Protein AF-A0A4R8LW85-F1 (afdb_monomer_lite)

Sequence (85 aa):
MSNANSACALSTVTAQPALTAGASGELPIFDEPDALLELARDAGMLVLLDAQIGREKYQSVVGSLASLRRFAASVGNRPRECDPA

Foldseek 3Di:
DDDDDDDDDDDDDDDDDDDDDDDDDDDDPCPDVVVLVVLLVVLVKDWDDFDDDPNDTDIDIDDDVSSVVSSVVVVVPDDDPPPDD

Organism: NCBI:txid480658

Structure (mmCIF, N/CA/C/O backbone):
data_AF-A0A4R8LW85-F1
#
_entry.id   AF-A0A4R8LW85-F1
#
loop_
_atom_site.group_PDB
_atom_site.id
_atom_site.type_symbol
_atom_site.label_atom_id
_atom_site.label_alt_id
_atom_site.label_comp_id
_atom_site.label_asym_id
_atom_site.label_entity_id
_atom_site.label_seq_id
_atom_site.pdbx_PDB_ins_code
_atom_site.Cartn_x
_atom_site.Cartn_y
_atom_site.Cartn_z
_atom_site.occupancy
_atom_site.B_iso_or_equiv
_atom_site.auth_seq_id
_atom_site.auth_comp_id
_atom_site.auth_asym_id
_atom_site.auth_atom_id
_atom_site.pdbx_PDB_model_num
ATOM 1 N N . MET A 1 1 ? 7.885 32.645 28.809 1.00 44.50 1 MET A N 1
ATOM 2 C CA . MET A 1 1 ? 7.389 31.460 28.077 1.00 44.50 1 MET A CA 1
ATOM 3 C C . MET A 1 1 ? 7.886 31.584 26.641 1.00 44.50 1 MET A C 1
ATOM 5 O O . MET A 1 1 ? 7.235 32.240 25.843 1.00 44.50 1 MET A O 1
ATOM 9 N N . SER A 1 2 ? 9.095 31.093 26.347 1.00 44.84 2 SER A N 1
ATOM 10 C CA . SER A 1 2 ? 9.669 31.159 24.993 1.00 44.84 2 SER A CA 1
ATOM 11 C C . SER A 1 2 ? 9.100 30.030 24.146 1.00 44.84 2 SER A C 1
ATOM 13 O O . SER A 1 2 ? 9.230 28.870 24.530 1.00 44.84 2 SER A O 1
ATOM 15 N N . ASN A 1 3 ? 8.489 30.360 23.008 1.00 48.38 3 ASN A N 1
ATOM 16 C CA . ASN A 1 3 ? 8.232 29.384 21.956 1.00 48.38 3 ASN A CA 1
ATOM 17 C C . ASN A 1 3 ? 9.373 29.484 20.935 1.00 48.38 3 ASN A C 1
ATOM 19 O O . ASN A 1 3 ? 9.794 30.580 20.569 1.00 48.38 3 ASN A O 1
ATOM 23 N N . ALA A 1 4 ? 9.909 28.336 20.546 1.00 51.47 4 ALA A N 1
ATOM 24 C CA . ALA A 1 4 ? 10.841 28.197 19.445 1.00 51.47 4 ALA A CA 1
ATOM 25 C C . ALA A 1 4 ? 10.175 27.235 18.468 1.00 51.47 4 ALA A C 1
ATOM 27 O O . ALA A 1 4 ? 10.071 26.046 18.761 1.00 51.47 4 ALA A O 1
ATOM 28 N N . ASN A 1 5 ? 9.677 27.747 17.344 1.00 56.88 5 ASN A N 1
ATOM 29 C CA . ASN A 1 5 ? 9.211 26.903 16.253 1.00 56.88 5 ASN A CA 1
ATOM 30 C C . ASN A 1 5 ? 10.241 26.996 15.128 1.00 56.88 5 ASN A C 1
ATOM 32 O O . ASN A 1 5 ? 10.294 27.970 14.380 1.00 56.88 5 ASN A O 1
ATOM 36 N N . SER A 1 6 ? 11.133 26.008 15.113 1.00 57.56 6 SER A N 1
ATOM 37 C CA . SER A 1 6 ? 12.240 25.896 14.170 1.00 57.56 6 SER A CA 1
ATOM 38 C C . SER A 1 6 ? 11.719 25.366 12.834 1.00 57.56 6 SER A C 1
ATOM 40 O O . SER A 1 6 ? 11.066 24.323 12.790 1.00 57.56 6 SER A O 1
ATOM 42 N N . ALA A 1 7 ? 11.986 26.087 11.747 1.00 49.22 7 ALA A N 1
ATOM 43 C CA . ALA A 1 7 ? 11.639 25.664 10.396 1.00 49.22 7 ALA A CA 1
ATOM 44 C C . ALA A 1 7 ? 12.583 24.534 9.946 1.00 49.22 7 ALA A C 1
ATOM 46 O O . ALA A 1 7 ? 13.790 24.736 9.821 1.00 49.22 7 ALA A O 1
ATOM 47 N N . CYS A 1 8 ? 12.035 23.341 9.704 1.00 40.41 8 CYS A N 1
ATOM 48 C CA . CYS A 1 8 ? 12.765 22.223 9.106 1.00 40.41 8 CYS A CA 1
ATOM 49 C C . CYS A 1 8 ? 12.987 22.504 7.612 1.00 40.41 8 CYS A C 1
ATOM 51 O O . CYS A 1 8 ? 12.033 22.565 6.837 1.00 40.41 8 CYS A O 1
ATOM 53 N N . ALA A 1 9 ? 14.245 22.703 7.223 1.00 48.19 9 ALA A N 1
ATOM 54 C CA . ALA A 1 9 ? 14.657 22.929 5.843 1.00 48.19 9 ALA A CA 1
ATOM 55 C C . ALA A 1 9 ? 14.499 21.654 4.993 1.00 48.19 9 ALA A C 1
ATOM 57 O O . ALA A 1 9 ? 14.867 20.561 5.426 1.00 48.19 9 ALA A O 1
ATOM 58 N N . LEU A 1 10 ? 13.974 21.799 3.770 1.00 46.56 10 LEU A N 1
ATOM 59 C CA . LEU A 1 10 ? 13.984 20.741 2.761 1.00 46.56 10 LEU A CA 1
ATOM 60 C C . LEU A 1 10 ? 15.410 20.551 2.233 1.00 46.56 10 LEU A C 1
ATOM 62 O O . LEU A 1 10 ? 15.959 21.435 1.576 1.00 46.56 10 LEU A O 1
ATOM 66 N N . SER A 1 11 ? 15.984 19.377 2.480 1.00 47.62 11 SER A N 1
ATOM 67 C CA . SER A 1 11 ? 17.218 18.941 1.830 1.00 47.62 11 SER A CA 1
ATOM 68 C C . SER A 1 11 ? 16.882 18.320 0.477 1.00 47.62 11 SER A C 1
ATOM 70 O O . SER A 1 11 ? 16.384 17.198 0.402 1.00 47.62 11 SER A O 1
ATOM 72 N N . THR A 1 12 ? 17.156 19.051 -0.600 1.00 55.41 12 THR A N 1
ATOM 73 C CA . THR A 1 12 ? 17.148 18.513 -1.963 1.00 55.41 12 THR A CA 1
ATOM 74 C C . THR A 1 12 ? 18.307 17.533 -2.104 1.00 55.41 12 THR A C 1
ATOM 76 O O . THR A 1 12 ? 19.467 17.943 -2.135 1.00 55.41 12 THR A O 1
ATOM 79 N N . VAL A 1 13 ? 18.004 16.237 -2.178 1.00 56.50 13 VAL A N 1
ATOM 80 C CA . VAL A 1 13 ? 18.997 15.221 -2.530 1.00 56.50 13 VAL A CA 1
ATOM 81 C C . VAL A 1 13 ? 19.174 15.229 -4.049 1.00 56.50 13 VAL A C 1
ATOM 83 O O . VAL A 1 13 ? 18.271 14.894 -4.812 1.00 56.50 13 VAL A O 1
ATOM 86 N N . THR A 1 14 ? 20.330 15.686 -4.511 1.00 49.06 14 THR A N 1
ATOM 87 C CA . THR A 1 14 ? 20.754 15.540 -5.903 1.00 49.06 14 THR A CA 1
ATOM 88 C C . THR A 1 14 ? 21.268 14.117 -6.103 1.00 49.06 14 THR A C 1
ATOM 90 O O . THR A 1 14 ? 22.338 13.754 -5.621 1.00 49.06 14 THR A O 1
ATOM 93 N N . ALA A 1 15 ? 20.488 13.290 -6.801 1.00 46.12 15 ALA A N 1
ATOM 94 C CA . ALA A 1 15 ? 20.882 11.939 -7.182 1.00 46.12 15 ALA A CA 1
ATOM 95 C C . ALA A 1 15 ? 21.931 11.987 -8.310 1.00 46.12 15 ALA A C 1
ATOM 97 O O . ALA A 1 15 ? 21.655 12.464 -9.412 1.00 46.12 15 ALA A O 1
ATOM 98 N N . GLN A 1 16 ? 23.141 11.500 -8.030 1.00 47.91 16 GLN A N 1
ATOM 99 C CA . GLN A 1 16 ? 24.176 11.237 -9.034 1.00 47.91 16 GLN A CA 1
ATOM 100 C C . GLN A 1 16 ? 23.944 9.854 -9.672 1.00 47.91 16 GLN A C 1
ATOM 102 O O . GLN A 1 16 ? 23.741 8.891 -8.932 1.00 47.91 16 GLN A O 1
ATOM 107 N N . PRO A 1 17 ? 24.017 9.704 -11.010 1.00 47.94 17 PRO A N 1
ATOM 108 C CA . PRO A 1 17 ? 23.933 8.401 -11.651 1.00 47.94 17 PRO A CA 1
ATOM 109 C C . PRO A 1 17 ? 25.334 7.784 -11.754 1.00 47.94 17 PRO A C 1
ATOM 111 O O . PRO A 1 17 ? 26.184 8.269 -12.500 1.00 47.94 17 PRO A O 1
ATOM 114 N N . ALA A 1 18 ? 25.576 6.697 -11.023 1.00 49.06 18 ALA A N 1
ATOM 115 C CA . ALA A 1 18 ? 26.710 5.814 -11.267 1.00 49.06 18 ALA A CA 1
ATOM 116 C C . ALA A 1 18 ? 26.209 4.590 -12.043 1.00 49.06 18 ALA A C 1
ATOM 118 O O . ALA A 1 18 ? 25.527 3.722 -11.505 1.00 49.06 18 ALA A O 1
ATOM 119 N N . LEU A 1 19 ? 26.517 4.562 -13.338 1.00 50.69 19 LEU A N 1
ATOM 120 C CA . LEU A 1 19 ? 26.317 3.411 -14.211 1.00 50.69 19 LEU A CA 1
ATOM 121 C C . LEU A 1 19 ? 27.323 2.314 -13.849 1.00 50.69 19 LEU A C 1
ATOM 123 O O . LEU A 1 19 ? 28.524 2.510 -14.019 1.00 50.69 19 LEU A O 1
ATOM 127 N N . THR A 1 20 ? 26.837 1.134 -13.478 1.00 41.03 20 THR A N 1
ATOM 128 C CA . THR A 1 20 ? 27.587 -0.117 -13.630 1.00 41.03 20 THR A CA 1
ATOM 129 C C . THR A 1 20 ? 26.671 -1.189 -14.210 1.00 41.03 20 THR A C 1
ATOM 131 O O . THR A 1 20 ? 25.781 -1.724 -13.559 1.00 41.03 20 THR A O 1
ATOM 134 N N . ALA A 1 21 ? 26.890 -1.481 -15.491 1.00 49.66 21 ALA A N 1
ATOM 135 C CA . ALA A 1 21 ? 26.399 -2.683 -16.144 1.00 49.66 21 ALA A CA 1
ATOM 136 C C . ALA A 1 21 ? 27.326 -3.858 -15.794 1.00 49.66 21 ALA A C 1
ATOM 138 O O . ALA A 1 21 ? 28.541 -3.742 -15.940 1.00 49.66 21 ALA A O 1
ATOM 139 N N . GLY A 1 22 ? 26.763 -4.989 -15.375 1.00 37.66 22 GLY A N 1
ATOM 140 C CA . GLY A 1 22 ? 27.518 -6.217 -15.137 1.00 37.66 22 GLY A CA 1
ATOM 141 C C . GLY A 1 22 ? 26.599 -7.353 -14.713 1.00 37.66 22 GLY A C 1
ATOM 142 O O . GLY A 1 22 ? 26.098 -7.359 -13.599 1.00 37.66 22 GLY A O 1
ATOM 143 N N . ALA A 1 23 ? 26.346 -8.271 -15.640 1.00 48.34 23 ALA A N 1
ATOM 144 C CA . ALA A 1 23 ? 25.467 -9.422 -15.512 1.00 48.34 23 ALA A CA 1
ATOM 145 C C . ALA A 1 23 ? 25.801 -10.343 -14.327 1.00 48.34 23 ALA A C 1
ATOM 147 O O . ALA A 1 23 ? 26.958 -10.700 -14.125 1.00 48.34 23 ALA A O 1
ATOM 148 N N . SER A 1 24 ? 24.766 -10.838 -13.655 1.00 38.88 24 SER A N 1
ATOM 149 C CA . SER A 1 24 ? 24.571 -12.263 -13.360 1.00 38.88 24 SER A CA 1
ATOM 150 C C . SER A 1 24 ? 23.115 -12.428 -12.949 1.00 38.88 24 SER A C 1
ATOM 152 O O . SER A 1 24 ? 22.661 -11.781 -12.010 1.00 38.88 24 SER A O 1
ATOM 154 N N . GLY A 1 25 ? 22.364 -13.196 -13.736 1.00 48.75 25 GLY A N 1
ATOM 155 C CA . GLY A 1 25 ? 20.986 -13.526 -13.417 1.00 48.75 25 GLY A CA 1
ATOM 156 C C . GLY A 1 25 ? 20.963 -14.406 -12.182 1.00 48.75 25 GLY A C 1
ATOM 157 O O . GLY A 1 25 ? 21.452 -15.527 -12.235 1.00 48.75 25 GLY A O 1
ATOM 158 N N . GLU A 1 26 ? 20.440 -13.856 -11.097 1.00 55.44 26 GLU A N 1
ATOM 159 C CA . GLU A 1 26 ? 19.603 -14.570 -10.146 1.00 55.44 26 GLU A CA 1
ATOM 160 C C . GLU A 1 26 ? 18.804 -13.539 -9.340 1.00 55.44 26 GLU A C 1
ATOM 162 O O . GLU A 1 26 ? 19.318 -12.453 -9.057 1.00 55.44 26 GLU A O 1
ATOM 167 N N . LEU A 1 27 ? 17.590 -13.938 -8.941 1.00 50.81 27 LEU A N 1
ATOM 168 C CA . LEU A 1 27 ? 16.630 -13.294 -8.027 1.00 50.81 27 LEU A CA 1
ATOM 169 C C . LEU A 1 27 ? 15.502 -12.503 -8.735 1.00 50.81 27 LEU A C 1
ATOM 171 O O . LEU A 1 27 ? 15.765 -11.664 -9.599 1.00 50.81 27 LEU A O 1
ATOM 175 N N . PRO A 1 28 ? 14.237 -12.747 -8.331 1.00 44.84 28 PRO A N 1
ATOM 176 C CA . PRO A 1 28 ? 13.819 -12.266 -7.020 1.00 44.84 28 PRO A CA 1
ATOM 177 C C . PRO A 1 28 ? 12.992 -13.256 -6.193 1.00 44.84 28 PRO A C 1
ATOM 179 O O . PRO A 1 28 ? 11.879 -13.628 -6.531 1.00 44.84 28 PRO A O 1
ATOM 182 N N . ILE A 1 29 ? 13.457 -13.505 -4.969 1.00 54.62 29 ILE A N 1
ATOM 183 C CA . ILE A 1 29 ? 12.545 -13.748 -3.848 1.00 54.62 29 ILE A CA 1
ATOM 184 C C . ILE A 1 29 ? 11.593 -12.531 -3.815 1.00 54.62 29 ILE A C 1
ATOM 186 O O . ILE A 1 29 ? 12.071 -11.410 -3.660 1.00 54.62 29 ILE A O 1
ATOM 190 N N . PHE A 1 30 ? 10.287 -12.770 -4.016 1.00 51.69 30 PHE A N 1
ATOM 191 C CA . PHE A 1 30 ? 9.249 -11.868 -4.577 1.00 51.69 30 PHE A CA 1
ATOM 192 C C . PHE A 1 30 ? 9.193 -11.863 -6.120 1.00 51.69 30 PHE A C 1
ATOM 194 O O . PHE A 1 30 ? 9.281 -10.802 -6.731 1.00 51.69 30 PHE A O 1
ATOM 201 N N . ASP A 1 31 ? 8.997 -13.030 -6.744 1.00 57.66 31 ASP A N 1
ATOM 202 C CA . ASP A 1 31 ? 9.034 -13.205 -8.208 1.00 57.66 31 ASP A CA 1
ATOM 203 C C . ASP A 1 31 ? 8.081 -12.302 -9.008 1.00 57.66 31 ASP A C 1
ATOM 205 O O . ASP A 1 31 ? 8.305 -12.095 -10.193 1.00 57.66 31 ASP A O 1
ATOM 209 N N . GLU A 1 32 ? 7.061 -11.704 -8.383 1.00 72.06 32 GLU A N 1
ATOM 210 C CA . GLU A 1 32 ? 6.189 -10.731 -9.040 1.00 72.06 32 GLU A CA 1
ATOM 211 C C . GLU A 1 32 ? 5.916 -9.525 -8.123 1.00 72.06 32 GLU A C 1
ATOM 213 O O . GLU A 1 32 ? 5.253 -9.679 -7.086 1.00 72.06 32 GLU A O 1
ATOM 218 N N . PRO A 1 33 ? 6.378 -8.308 -8.478 1.00 79.31 33 PRO A N 1
ATOM 219 C CA . PRO A 1 33 ? 6.093 -7.095 -7.708 1.00 79.31 33 PRO A CA 1
ATOM 220 C C . PRO A 1 33 ? 4.583 -6.858 -7.563 1.00 79.31 33 PRO A C 1
ATOM 222 O O . PRO A 1 33 ? 4.135 -6.332 -6.544 1.00 79.31 33 PRO A O 1
ATOM 225 N N . ASP A 1 34 ? 3.788 -7.330 -8.523 1.00 85.06 34 ASP A N 1
ATOM 226 C CA . ASP A 1 34 ? 2.331 -7.261 -8.487 1.00 85.06 34 ASP A CA 1
ATOM 227 C C . ASP A 1 34 ? 1.741 -8.049 -7.308 1.00 85.06 34 ASP A C 1
ATOM 229 O O . ASP A 1 34 ? 0.841 -7.554 -6.632 1.00 85.06 34 ASP A O 1
ATOM 233 N N . ALA A 1 35 ? 2.302 -9.212 -6.956 1.00 87.31 35 ALA A N 1
ATOM 234 C CA . ALA A 1 35 ? 1.835 -9.999 -5.811 1.00 87.31 35 ALA A CA 1
ATOM 235 C C . ALA A 1 35 ? 2.090 -9.294 -4.464 1.00 87.31 35 ALA A C 1
ATOM 237 O O . ALA A 1 35 ? 1.330 -9.462 -3.507 1.00 87.31 35 ALA A O 1
ATOM 238 N N . LEU A 1 36 ? 3.156 -8.492 -4.374 1.00 89.62 36 LEU A N 1
ATOM 239 C CA . LEU A 1 36 ? 3.437 -7.669 -3.197 1.00 89.62 36 LEU A CA 1
ATOM 240 C C . LEU A 1 36 ? 2.470 -6.480 -3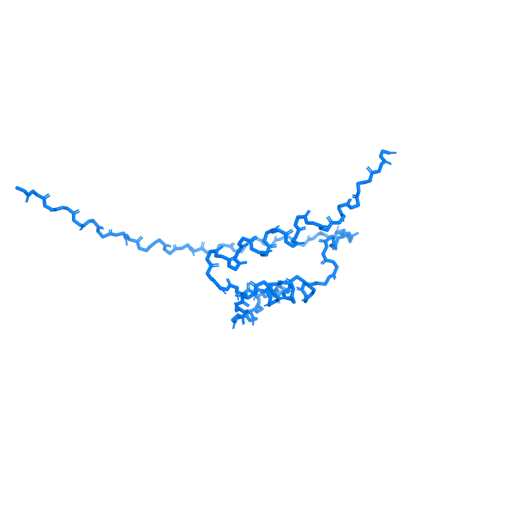.099 1.00 89.62 36 LEU A C 1
ATOM 242 O O . LEU A 1 36 ? 2.030 -6.126 -2.003 1.00 89.62 36 LEU A O 1
ATOM 246 N N . LEU A 1 37 ? 2.120 -5.878 -4.237 1.00 91.31 37 LEU A N 1
ATOM 247 C CA . LEU A 1 37 ? 1.156 -4.781 -4.299 1.00 91.31 37 LEU A CA 1
ATOM 248 C C . LEU A 1 37 ? -0.270 -5.248 -4.002 1.00 91.31 37 LEU A C 1
ATOM 250 O O . LEU A 1 37 ? -0.992 -4.537 -3.307 1.00 91.31 37 LEU A O 1
ATOM 254 N N . GLU A 1 38 ? -0.661 -6.444 -4.442 1.00 91.81 38 GLU A N 1
ATOM 255 C CA . GLU A 1 38 ? -1.934 -7.060 -4.045 1.00 91.81 38 GLU A CA 1
ATOM 256 C C . GLU A 1 38 ? -2.008 -7.249 -2.527 1.00 91.81 38 GLU A C 1
ATOM 258 O O . GLU A 1 38 ? -2.970 -6.830 -1.889 1.00 91.81 38 GLU A O 1
ATOM 263 N N . LEU A 1 39 ? -0.932 -7.732 -1.901 1.00 93.62 39 LEU A N 1
ATOM 264 C CA . LEU A 1 39 ? -0.879 -7.864 -0.445 1.00 93.62 39 LEU A CA 1
ATOM 265 C C . LEU A 1 39 ? -1.024 -6.516 0.283 1.00 93.62 39 LEU A C 1
ATOM 267 O O . LEU A 1 39 ? -1.619 -6.431 1.361 1.00 93.62 39 LEU A O 1
ATOM 271 N N . ALA A 1 40 ? -0.466 -5.451 -0.291 1.00 94.00 40 ALA A N 1
ATOM 272 C CA . ALA A 1 40 ? -0.626 -4.102 0.231 1.00 94.00 40 ALA A CA 1
ATOM 273 C C . ALA A 1 40 ? -2.074 -3.605 0.097 1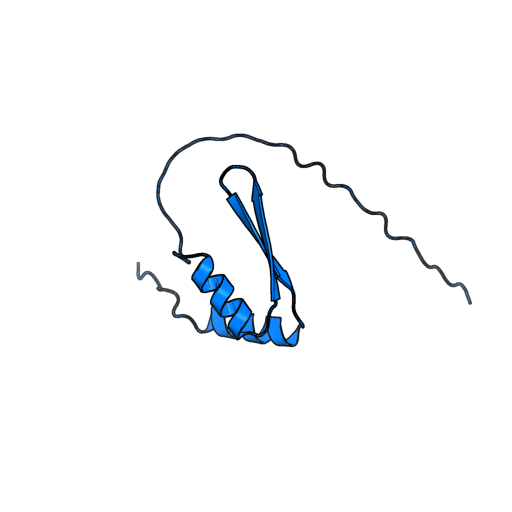.00 94.00 40 ALA A C 1
ATOM 275 O O . ALA A 1 40 ? -2.594 -2.995 1.036 1.00 94.00 40 ALA A O 1
ATOM 276 N N . ARG A 1 41 ? -2.738 -3.904 -1.027 1.00 94.00 41 ARG A N 1
ATOM 277 C CA . ARG A 1 41 ? -4.157 -3.593 -1.260 1.00 94.00 41 ARG A CA 1
ATOM 278 C C . ARG A 1 41 ? -5.047 -4.333 -0.262 1.00 94.00 41 ARG A C 1
ATOM 280 O O . ARG A 1 41 ? -5.855 -3.689 0.408 1.00 94.00 41 ARG A O 1
ATOM 287 N N . ASP A 1 42 ? -4.810 -5.624 -0.053 1.00 95.56 42 ASP A N 1
ATOM 288 C CA . ASP A 1 42 ? -5.523 -6.453 0.929 1.00 95.56 42 ASP A CA 1
ATOM 289 C C . ASP A 1 42 ? -5.359 -5.938 2.367 1.00 95.56 42 ASP A C 1
ATOM 291 O O . ASP A 1 42 ? -6.294 -5.949 3.170 1.00 95.56 42 ASP A O 1
ATOM 295 N N . ALA A 1 43 ? -4.176 -5.419 2.707 1.00 95.94 43 ALA A N 1
ATOM 296 C CA . ALA A 1 43 ? -3.916 -4.800 4.006 1.00 95.94 43 ALA A CA 1
ATOM 297 C C . ALA A 1 43 ? -4.605 -3.428 4.192 1.00 95.94 43 ALA A C 1
ATOM 299 O O . ALA A 1 43 ? -4.573 -2.854 5.293 1.00 95.94 43 ALA A O 1
ATOM 300 N N . GLY A 1 44 ? -5.237 -2.899 3.141 1.00 95.81 44 GLY A N 1
ATOM 301 C CA . GLY A 1 44 ? -5.891 -1.597 3.117 1.00 95.81 44 GLY A CA 1
ATOM 302 C C . GLY A 1 44 ? -4.910 -0.445 2.917 1.00 95.81 44 GLY A C 1
ATOM 303 O O . GLY A 1 44 ? -5.068 0.604 3.552 1.00 95.81 44 GLY A O 1
ATOM 304 N N . MET A 1 45 ? -3.862 -0.657 2.118 1.00 95.81 45 MET A N 1
ATOM 305 C CA . MET A 1 45 ? -2.982 0.402 1.628 1.00 95.81 45 MET A CA 1
ATOM 306 C C . MET A 1 45 ? -3.382 0.822 0.208 1.00 95.81 45 MET A C 1
ATOM 308 O O . MET A 1 45 ? -3.839 0.013 -0.597 1.00 95.81 45 MET A O 1
ATOM 312 N N . LEU A 1 46 ? -3.208 2.105 -0.098 1.00 94.94 46 LEU A N 1
ATOM 313 C CA . LEU A 1 46 ? -3.438 2.693 -1.411 1.00 94.94 46 LEU A CA 1
ATOM 314 C C . LEU A 1 46 ? -2.126 2.723 -2.199 1.00 94.94 46 LEU A C 1
ATOM 316 O O . LEU A 1 46 ? -1.143 3.301 -1.739 1.00 94.94 46 LEU A O 1
ATOM 320 N N . VAL A 1 47 ? -2.133 2.148 -3.399 1.00 90.88 47 VAL A N 1
ATOM 321 C CA . VAL A 1 47 ? -1.013 2.196 -4.349 1.00 90.88 47 VAL A CA 1
ATOM 322 C C . VAL A 1 47 ? -1.268 3.353 -5.318 1.00 90.88 47 VAL A C 1
ATOM 324 O O . VAL A 1 47 ? -2.299 3.370 -5.984 1.00 90.88 47 VAL A O 1
ATOM 327 N N . LEU A 1 48 ? -0.380 4.349 -5.339 1.00 84.25 48 LEU A N 1
ATOM 328 C CA . LEU A 1 48 ? -0.613 5.650 -5.983 1.00 84.25 48 LEU A CA 1
ATOM 329 C C . LEU A 1 48 ? 0.146 5.860 -7.296 1.00 84.25 48 LEU A C 1
ATOM 331 O O . LEU A 1 48 ? -0.387 6.491 -8.204 1.00 84.25 48 LEU A O 1
ATOM 335 N N . LEU A 1 49 ? 1.402 5.423 -7.370 1.00 79.38 49 LEU A N 1
ATOM 336 C CA . LEU A 1 49 ? 2.305 5.770 -8.471 1.00 79.38 49 LEU A CA 1
ATOM 337 C C . LEU A 1 49 ? 2.909 4.520 -9.067 1.00 79.38 49 LEU A C 1
ATOM 339 O O . LEU A 1 49 ? 3.476 3.771 -8.298 1.00 79.38 49 LEU A O 1
ATOM 343 N N . ASP A 1 50 ? 2.886 4.397 -10.393 1.00 74.56 50 ASP A N 1
ATOM 344 C CA . ASP A 1 50 ? 3.802 3.554 -11.165 1.00 74.56 50 ASP A CA 1
ATOM 345 C C . ASP A 1 50 ? 4.741 4.494 -11.930 1.00 74.56 50 ASP A C 1
ATOM 347 O O . ASP A 1 50 ? 4.395 5.025 -12.987 1.00 74.56 50 ASP A O 1
ATOM 351 N N . ALA A 1 51 ? 5.886 4.818 -11.333 1.00 84.00 51 ALA A N 1
ATOM 352 C CA . ALA A 1 51 ? 6.910 5.620 -11.987 1.00 84.00 51 ALA A CA 1
ATOM 353 C C . ALA A 1 51 ? 7.981 4.690 -12.548 1.00 84.00 51 ALA A C 1
ATOM 355 O O . ALA A 1 51 ? 8.483 3.836 -11.834 1.00 84.00 51 ALA A O 1
ATOM 356 N N . GLN A 1 52 ? 8.385 4.871 -13.801 1.00 86.94 52 GLN A N 1
ATOM 357 C CA . GLN A 1 52 ? 9.499 4.119 -14.371 1.00 86.94 52 GLN A CA 1
ATOM 358 C C . GLN A 1 52 ? 10.686 5.050 -14.608 1.00 86.94 52 GLN A C 1
ATOM 360 O O . GLN A 1 52 ? 10.569 6.035 -15.336 1.00 86.94 52 GLN A O 1
ATOM 365 N N . ILE A 1 53 ? 11.833 4.736 -14.004 1.00 85.81 53 ILE A N 1
ATOM 366 C CA . ILE A 1 53 ? 13.093 5.449 -14.240 1.00 85.81 53 ILE A CA 1
ATOM 367 C C . ILE A 1 53 ? 14.093 4.438 -14.793 1.00 85.81 53 ILE A C 1
ATOM 369 O O . ILE A 1 53 ? 14.491 3.480 -14.131 1.00 85.81 53 ILE A O 1
ATOM 373 N N . GLY A 1 54 ? 14.476 4.625 -16.056 1.00 90.19 54 GLY A N 1
ATOM 374 C CA . GLY A 1 54 ? 15.276 3.640 -16.777 1.00 90.19 54 GLY A CA 1
ATOM 375 C C . GLY A 1 54 ? 14.527 2.312 -16.912 1.00 90.19 54 GLY A C 1
ATOM 376 O O . GLY A 1 54 ? 13.484 2.248 -17.557 1.00 90.19 54 GLY A O 1
ATOM 377 N N . ARG A 1 55 ? 15.077 1.245 -16.325 1.00 82.56 55 ARG A N 1
ATOM 378 C CA . ARG A 1 55 ? 14.464 -0.096 -16.314 1.00 82.56 55 ARG A CA 1
ATOM 379 C C . ARG A 1 55 ? 13.687 -0.397 -15.035 1.00 82.56 55 ARG A C 1
ATOM 381 O O . ARG A 1 55 ? 13.000 -1.411 -14.985 1.00 82.56 55 ARG A O 1
ATOM 388 N N . GLU A 1 56 ? 13.793 0.456 -14.024 1.00 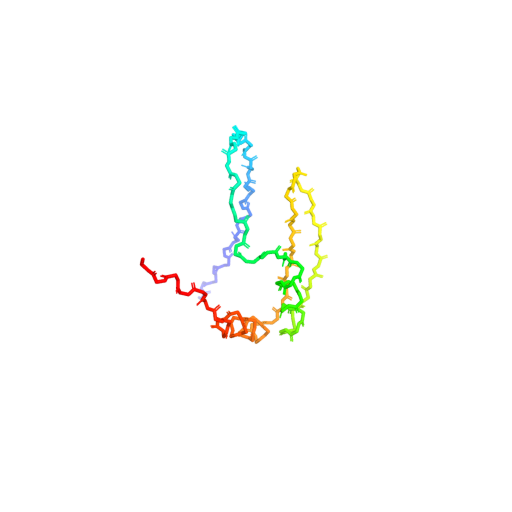84.56 56 GLU A N 1
ATOM 389 C CA . GLU A 1 56 ? 13.215 0.208 -12.711 1.00 84.56 56 GLU A CA 1
ATOM 390 C C . GLU A 1 56 ? 11.830 0.841 -12.603 1.00 84.56 56 GLU A C 1
ATOM 392 O O . GLU A 1 56 ? 11.627 1.990 -13.006 1.00 84.56 56 GLU A O 1
ATOM 397 N N . LYS A 1 57 ? 10.878 0.072 -12.070 1.00 84.44 57 LYS A N 1
ATOM 398 C CA . LYS A 1 57 ? 9.544 0.552 -11.720 1.00 84.44 57 LYS A CA 1
ATOM 399 C C . LYS A 1 57 ? 9.498 0.870 -10.231 1.00 84.44 57 LYS A C 1
ATOM 401 O O . LYS A 1 57 ? 9.910 0.067 -9.402 1.00 84.44 57 LYS A O 1
ATOM 406 N N . TYR A 1 58 ? 8.942 2.022 -9.907 1.00 87.88 58 TYR A N 1
ATOM 407 C CA . TYR A 1 58 ? 8.804 2.565 -8.570 1.00 87.88 58 TYR A CA 1
ATOM 408 C C . TYR A 1 58 ? 7.330 2.667 -8.242 1.00 87.88 58 TYR A C 1
ATOM 410 O O . TYR A 1 58 ? 6.562 3.299 -8.969 1.00 87.88 58 TYR A O 1
ATOM 418 N N . GLN A 1 59 ? 6.964 2.071 -7.112 1.00 88.81 59 GLN A N 1
ATOM 419 C CA . GLN A 1 59 ? 5.596 2.054 -6.632 1.00 88.81 59 GLN A CA 1
ATOM 420 C C . GLN A 1 59 ? 5.496 2.779 -5.296 1.00 88.81 59 GLN A C 1
ATOM 422 O O . GLN A 1 59 ? 6.222 2.464 -4.354 1.00 88.81 59 GLN A O 1
ATOM 427 N N . SER A 1 60 ? 4.614 3.777 -5.211 1.00 91.31 60 SER A N 1
ATOM 428 C CA . SER A 1 60 ? 4.344 4.475 -3.946 1.00 91.31 60 SER A CA 1
ATOM 429 C C . SER A 1 60 ? 3.099 3.916 -3.288 1.00 91.31 60 SER A C 1
ATOM 431 O O . SER A 1 60 ? 2.033 3.878 -3.902 1.00 91.31 60 SER A O 1
ATOM 433 N N . VAL A 1 61 ? 3.229 3.531 -2.020 1.00 93.50 61 VAL A N 1
ATOM 434 C CA . VAL A 1 61 ? 2.140 2.955 -1.236 1.00 93.50 61 VAL A CA 1
ATOM 435 C C . VAL A 1 61 ? 1.921 3.785 0.023 1.00 93.50 61 VAL A C 1
ATOM 437 O O . VAL A 1 61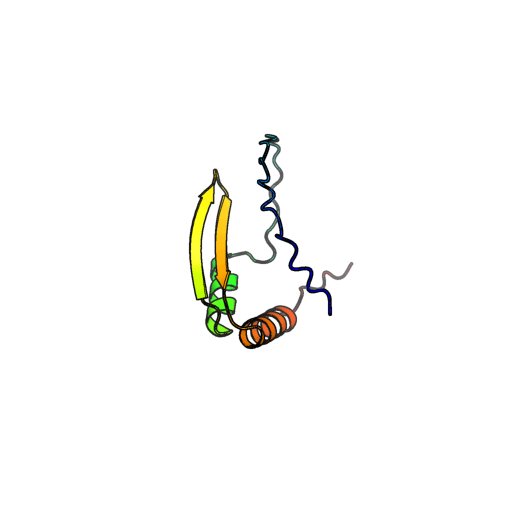 ? 2.865 4.074 0.756 1.00 93.50 61 VAL A O 1
ATOM 440 N N . VAL A 1 62 ? 0.677 4.185 0.274 1.00 94.56 62 VAL A N 1
ATOM 441 C CA . VAL A 1 62 ? 0.292 4.999 1.432 1.00 94.56 62 VAL A CA 1
ATOM 442 C C . VAL A 1 62 ? -0.856 4.350 2.191 1.00 94.56 62 VAL A C 1
ATOM 444 O O . VAL A 1 62 ? -1.710 3.680 1.620 1.00 94.56 62 VAL A O 1
ATOM 447 N N . GLY A 1 63 ? -0.912 4.557 3.500 1.00 94.62 63 GLY A N 1
ATOM 448 C CA . GLY A 1 63 ? -1.977 4.001 4.322 1.00 94.62 63 GLY A CA 1
ATOM 449 C C . GLY A 1 63 ? -1.844 4.398 5.782 1.00 94.62 63 GLY A C 1
ATOM 450 O O . GLY A 1 63 ? -0.872 5.027 6.196 1.00 94.62 63 GLY A O 1
ATOM 451 N N . SER A 1 64 ? -2.842 4.022 6.579 1.00 97.44 64 SER A N 1
ATOM 452 C CA . SER A 1 64 ? -2.774 4.191 8.031 1.00 97.44 64 SER A CA 1
ATOM 453 C C . SER A 1 64 ? -1.711 3.272 8.648 1.00 97.44 64 SER A C 1
ATOM 455 O O . SER A 1 64 ? -1.402 2.208 8.107 1.00 97.44 64 SER A O 1
ATOM 457 N N . LEU A 1 65 ? -1.226 3.610 9.847 1.00 97.06 65 LEU A N 1
ATOM 458 C CA . LEU A 1 65 ? -0.337 2.720 10.604 1.00 97.06 65 LEU A CA 1
ATOM 459 C C . LEU A 1 65 ? -0.991 1.355 10.894 1.00 97.06 65 LEU A C 1
ATOM 461 O O . LEU A 1 65 ? -0.305 0.337 10.951 1.00 97.06 65 LEU A O 1
ATOM 465 N N . ALA A 1 66 ? -2.317 1.313 11.052 1.00 97.44 66 ALA A N 1
ATOM 466 C CA . ALA A 1 66 ? -3.052 0.062 11.214 1.00 97.44 66 ALA A CA 1
ATOM 467 C C . ALA A 1 66 ? -2.980 -0.812 9.948 1.00 97.44 66 ALA A C 1
ATOM 469 O O . ALA A 1 66 ? -2.772 -2.019 10.052 1.00 97.44 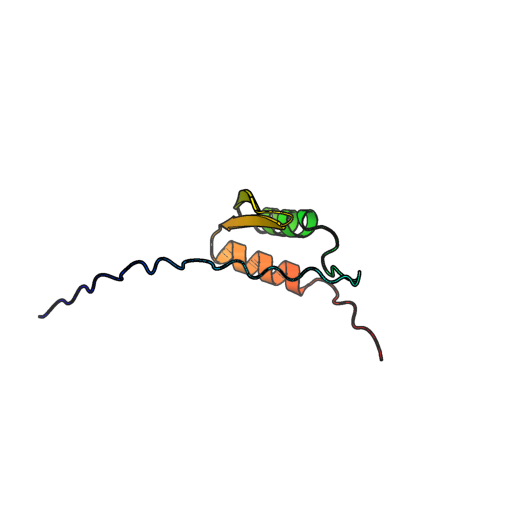66 ALA A O 1
ATOM 470 N N . SER A 1 67 ? -3.085 -0.208 8.760 1.00 96.81 67 SER A N 1
ATOM 471 C CA . SER A 1 67 ? -2.887 -0.907 7.484 1.00 96.81 67 SER A CA 1
ATOM 472 C C . SER A 1 67 ? -1.447 -1.409 7.337 1.00 96.81 67 SER A C 1
ATOM 474 O O . SER A 1 67 ? -1.247 -2.571 6.996 1.00 96.81 67 SER A O 1
ATOM 476 N N . LEU A 1 68 ? -0.449 -0.598 7.709 1.00 96.69 68 LEU A N 1
ATOM 477 C CA . LEU A 1 68 ? 0.957 -1.017 7.694 1.00 96.69 68 LEU A CA 1
ATOM 478 C C . LEU A 1 68 ? 1.219 -2.210 8.626 1.00 96.69 68 LEU A C 1
ATOM 480 O O . LEU A 1 68 ? 1.933 -3.139 8.259 1.00 96.69 68 LEU A O 1
ATOM 484 N N . ARG A 1 69 ? 0.613 -2.225 9.821 1.00 96.88 69 ARG A N 1
ATOM 485 C CA . ARG A 1 69 ? 0.714 -3.365 10.748 1.00 96.88 69 ARG A CA 1
ATOM 486 C C . ARG A 1 69 ? 0.140 -4.648 10.146 1.00 96.88 69 ARG A C 1
ATOM 488 O O . ARG A 1 69 ? 0.767 -5.696 10.268 1.00 96.88 69 ARG A O 1
ATOM 495 N N . ARG A 1 70 ? -1.023 -4.570 9.488 1.00 96.06 70 ARG A N 1
ATOM 496 C CA . ARG A 1 70 ? -1.638 -5.721 8.801 1.00 96.06 70 ARG A CA 1
ATOM 497 C C . ARG A 1 70 ? -0.758 -6.236 7.666 1.00 96.06 70 ARG A C 1
ATOM 499 O O . ARG A 1 70 ? -0.556 -7.441 7.569 1.00 96.06 70 AR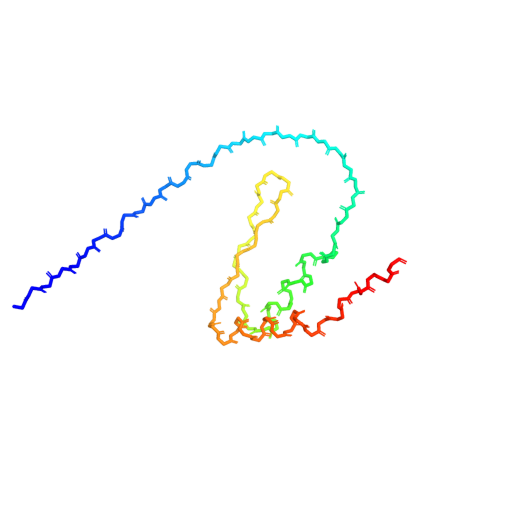G A O 1
ATOM 506 N N . PHE A 1 71 ? -0.184 -5.329 6.880 1.00 95.44 71 PHE A N 1
ATOM 507 C CA . PHE A 1 71 ? 0.763 -5.669 5.821 1.00 95.44 71 PHE A CA 1
ATOM 508 C C . PHE A 1 71 ? 2.023 -6.359 6.364 1.00 95.44 71 PHE A C 1
ATOM 510 O O . PHE A 1 71 ? 2.424 -7.408 5.875 1.00 95.44 71 PHE A O 1
ATOM 517 N N . ALA A 1 72 ? 2.633 -5.824 7.425 1.00 94.50 72 ALA A N 1
ATOM 518 C CA . ALA A 1 72 ? 3.811 -6.443 8.032 1.00 94.50 72 ALA A CA 1
ATOM 519 C C . ALA A 1 72 ? 3.513 -7.858 8.564 1.00 94.50 72 ALA A C 1
ATOM 521 O O . ALA A 1 72 ? 4.332 -8.765 8.406 1.00 94.50 72 ALA A O 1
ATOM 522 N N . ALA A 1 73 ? 2.330 -8.062 9.153 1.00 93.94 73 ALA A N 1
ATOM 523 C CA . ALA A 1 73 ? 1.888 -9.376 9.608 1.00 93.94 73 ALA A CA 1
ATOM 524 C C . ALA A 1 73 ? 1.697 -10.354 8.439 1.00 93.94 73 ALA A C 1
ATOM 526 O O . ALA A 1 73 ? 2.142 -11.497 8.522 1.00 93.94 73 ALA A O 1
ATOM 527 N N . SER A 1 74 ? 1.084 -9.910 7.339 1.00 91.00 74 SER A N 1
ATOM 528 C CA . SER A 1 74 ? 0.841 -10.763 6.176 1.00 91.00 74 SER A CA 1
ATOM 529 C C . SER A 1 74 ? 2.133 -11.135 5.438 1.00 91.00 74 SER A C 1
ATOM 531 O O . SER A 1 74 ? 2.283 -12.283 5.028 1.00 91.00 74 SER A O 1
ATOM 533 N N . VAL A 1 75 ? 3.109 -10.224 5.357 1.00 90.62 75 VAL A N 1
ATOM 534 C CA . VAL A 1 75 ? 4.462 -10.515 4.846 1.00 90.62 75 VAL A CA 1
ATOM 535 C C . VAL A 1 75 ? 5.198 -11.500 5.760 1.00 90.62 75 VAL A C 1
ATOM 537 O O . VAL A 1 75 ? 5.832 -12.435 5.277 1.00 90.62 75 VAL A O 1
ATOM 540 N N . GLY A 1 76 ? 5.110 -11.318 7.081 1.00 87.81 76 GLY A N 1
ATOM 541 C CA . GLY A 1 76 ? 5.804 -12.156 8.062 1.00 87.81 76 GLY A CA 1
ATOM 542 C C . GLY A 1 76 ? 5.259 -13.580 8.195 1.00 87.81 76 GLY A C 1
ATOM 543 O O . GLY A 1 76 ? 6.003 -14.465 8.610 1.00 87.81 76 GLY A O 1
ATOM 544 N N . ASN A 1 77 ? 3.993 -13.804 7.836 1.00 84.94 77 ASN A N 1
ATOM 545 C CA . ASN A 1 77 ? 3.337 -15.111 7.909 1.00 84.94 77 ASN A CA 1
ATOM 546 C C . ASN A 1 77 ? 3.589 -15.990 6.671 1.00 84.94 77 ASN A C 1
ATOM 548 O O . ASN A 1 77 ? 3.123 -17.127 6.616 1.00 84.94 77 ASN A O 1
ATOM 552 N N . ARG A 1 78 ? 4.297 -15.470 5.660 1.00 75.31 78 ARG A N 1
ATOM 553 C CA . ARG A 1 78 ? 4.694 -16.267 4.499 1.00 75.31 78 ARG A CA 1
ATOM 554 C C . ARG A 1 78 ? 5.839 -17.198 4.904 1.00 75.31 78 ARG A C 1
ATOM 556 O O . ARG A 1 78 ? 6.766 -16.740 5.579 1.00 75.31 78 ARG A O 1
ATOM 563 N N . PRO A 1 79 ? 5.796 -18.482 4.507 1.00 65.06 79 PRO A N 1
ATOM 564 C CA . PRO A 1 79 ? 6.918 -19.378 4.719 1.00 65.06 79 PRO A CA 1
ATOM 565 C C . PRO A 1 79 ? 8.124 -18.764 4.017 1.00 65.06 79 PRO A C 1
ATOM 567 O O . PRO A 1 79 ? 8.109 -18.521 2.811 1.00 65.06 79 PRO A O 1
ATOM 570 N N . ARG A 1 80 ? 9.145 -18.435 4.802 1.00 64.62 80 ARG A N 1
ATOM 571 C CA . ARG A 1 80 ? 10.469 -18.216 4.241 1.00 64.62 80 ARG A CA 1
ATOM 572 C C . ARG A 1 80 ? 10.945 -19.605 3.859 1.00 64.62 80 ARG A C 1
ATOM 574 O O . ARG A 1 80 ? 10.980 -20.463 4.741 1.00 64.62 80 ARG A O 1
ATOM 581 N N . GLU A 1 81 ? 11.232 -19.826 2.581 1.00 60.47 81 GLU A N 1
ATOM 582 C CA . GLU A 1 81 ? 11.980 -21.004 2.148 1.00 60.47 81 GLU A CA 1
ATOM 583 C C . GLU A 1 81 ? 13.292 -20.961 2.947 1.00 60.47 81 GLU A C 1
ATOM 585 O O . GLU A 1 81 ? 14.162 -20.121 2.718 1.00 60.47 81 GLU A O 1
ATOM 590 N N . CYS A 1 82 ? 13.341 -21.725 4.033 1.00 58.06 82 CYS A N 1
ATOM 591 C CA . CYS A 1 82 ? 14.523 -21.853 4.858 1.00 58.06 82 CYS A CA 1
ATOM 592 C C . CYS A 1 82 ? 15.387 -22.848 4.105 1.00 58.06 82 CYS A C 1
ATOM 594 O O . CYS A 1 82 ? 15.128 -24.043 4.201 1.00 58.06 82 CYS A O 1
ATOM 596 N N . ASP A 1 83 ? 16.317 -22.345 3.299 1.00 59.25 83 ASP A N 1
ATOM 597 C CA . ASP A 1 83 ? 17.265 -23.168 2.558 1.00 59.25 83 ASP A CA 1
ATOM 598 C C . ASP A 1 83 ? 18.073 -24.001 3.574 1.00 59.25 83 ASP A C 1
ATOM 600 O O . ASP A 1 83 ? 18.800 -23.424 4.398 1.00 59.25 83 ASP A O 1
ATOM 604 N N . PRO A 1 84 ? 17.895 -25.334 3.643 1.00 63.91 84 PRO A N 1
ATOM 605 C CA . PRO A 1 84 ? 18.690 -26.153 4.532 1.00 63.91 84 PRO A CA 1
ATOM 606 C C . PRO A 1 84 ? 20.017 -26.473 3.833 1.00 63.91 84 PRO A C 1
ATOM 608 O O . PRO A 1 84 ? 20.025 -27.270 2.906 1.00 63.91 84 PRO A O 1
ATOM 611 N N . ALA A 1 85 ? 21.087 -25.833 4.322 1.00 51.69 85 ALA A N 1
ATOM 612 C CA . ALA A 1 85 ? 22.520 -26.180 4.239 1.00 51.69 85 ALA A CA 1
ATOM 613 C C . ALA A 1 85 ? 23.028 -27.011 3.041 1.00 51.69 85 ALA A C 1
ATOM 615 O O . ALA A 1 85 ? 22.714 -28.221 2.958 1.00 51.69 85 ALA A O 1
#

pLDDT: mean 72.55, std 20.41, range [37.66, 97.44]

Radius of gyration: 19.19 Å; chains: 1; bounding box: 34×58×45 Å

Secondary structure (DSSP, 8-state):
----------------------------SSS-HHHHHHHHHHTTPEEEEEEEETTEEEEEEE--HHHHHHHHHHHHTSPP-----